Protein 5CVW (pdb70)

Organism: Bordetella pertussis (strain ATCC 9797 / DSM 5571 / CCUG 30873 / LMG 14455 / NCTC 10739 / 18323) (NCBI:txid568706)

Foldseek 3Di:
DDQEEEEAAAEQEEEEEAQHHYAYEAHHHHYEYEYELAHEAYEYENAADEYEYENHEYAYEYEEEARNAEYEYFFAADPAHEYEYAADPVQWAWEQDPQKIWIDGHPHNYIYIQPNVNVDPRSDHAWYHYPPDIAGPVRRVVRHVVRVVD

B-factor: mean 17.73, std 9.02, range [8.42, 117.17]

Nearest PDB structures (foldseek):
  5cxl-assembly2_B  TM=1.000E+00  e=2.947E-25  Bordetella pertussis Tohama I
  6sus-assembly1_A  TM=9.947E-01  e=1.337E-21  Bordetella pertussis Tohama I
  7rah-assembly1_E  TM=8.703E-01  e=4.654E-14  Bordetella pertussis
  2zvd-assembly1_C  TM=7.881E-01  e=1.516E-03  Pseudomonas sp. MIS38
  3a70-assembly1_A  TM=5.646E-01  e=2.280E-04  Pseudomonas sp. MIS38

GO terms:
  GO:0044179 hemolysis in another organism (P, IDA)
  GO:0015267 channel activity (F, IDA)
  GO:0006171 cAMP biosynthetic process (P, IDA)
  GO:0005576 extracellular region (C, EXP)
  GO:0005509 calcium ion binding (F, IDA)
  GO:0005509 calcium ion binding (F, EXP)
  GO:0090729 toxin activity (F, IMP)
  GO:0046812 host cell surface binding (F, IMP)

Sequence (150 aa):
GSARDDVLLIGDAGANVLNGLLAGNDVLSGGAGDDVLLLGDEGSSDLLSGDAGNDDLFGGQGDDTYLFGVGYGHDTIYESGGGHDTIRRIINAGADQQLWFARQGNDLEEIRRILGTDDALTVHDWYRDADHRRVEIIIIHAANQAVDQAGIEKKLVEAMMAQY

Secondary structure (DSSP, 8-state):
--SS--EEE--SS--EEE--SS--EEE--SS--EEE--SS--EEE--SS--EEEEESS--EEEEETT--EEEEEE---TT-EEEEES-GGGEEE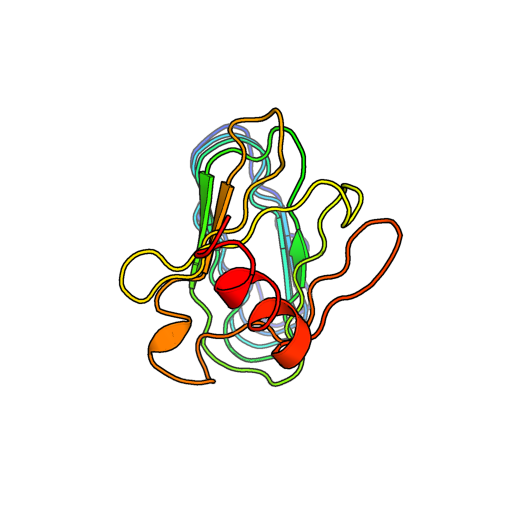EEETTEEEEEETTSS-EEEETTTTT-GGG---EEE-SS-EEEHHHHHHHHHHHH--

Structure (mmCIF, N/CA/C/O backbone):
data_5CVW
#
_entry.id   5CVW
#
_cell.length_a   62.824
_cell.length_b   62.983
_cell.length_c   77.627
_cell.angle_alpha   90.00
_cell.angle_beta   90.00
_cell.angle_gamma   90.00
#
_symmetry.space_group_name_H-M   'I 2 2 2'
#
loop_
_entity.id
_entity.type
_entity.pdbx_description
1 polymer 'Bifunctional hemolysin/adenylate cyclase'
2 non-polymer 'CALCIUM ION'
3 non-polymer 1,2-ETHANEDIOL
4 non-polymer GLYCEROL
5 non-polymer 'MAGNESIUM ION'
6 water water
#
loop_
_atom_site.group_PDB
_atom_site.id
_atom_site.type_symbol
_atom_site.label_atom_id
_atom_site.label_alt_id
_atom_site.label_comp_id
_atom_site.label_asym_id
_atom_site.label_entity_id
_atom_site.label_seq_id
_atom_site.pdbx_PDB_ins_code
_atom_site.Cartn_x
_atom_site.Cartn_y
_atom_site.Cartn_z
_atom_site.occupancy
_atom_site.B_iso_or_equiv
_atom_site.auth_seq_id
_atom_site.auth_comp_id
_atom_site.auth_asym_id
_atom_site.auth_atom_id
_atom_site.pdbx_PDB_model_num
ATOM 1 N N . GLY A 1 1 ? 18.200 12.484 4.135 1.00 21.78 1529 GLY A N 1
ATOM 2 C CA . GLY A 1 1 ? 19.478 11.724 4.403 1.00 15.25 1529 GLY A CA 1
ATOM 3 C C . GLY A 1 1 ? 20.669 12.386 3.695 1.00 14.76 1529 GLY A C 1
ATOM 4 O O . GLY A 1 1 ? 20.479 13.226 2.804 1.00 18.50 1529 GLY A O 1
ATOM 5 N N . SER A 1 2 ? 21.879 12.099 4.185 1.00 13.46 1530 SER A N 1
ATOM 6 C CA . SER A 1 2 ? 23.143 12.629 3.600 1.00 13.17 1530 SER A CA 1
ATOM 7 C C . SER A 1 2 ? 24.245 11.649 3.811 1.00 13.66 1530 SER A C 1
ATOM 8 O O . SER A 1 2 ? 24.020 10.640 4.503 1.00 12.87 1530 SER A O 1
ATOM 11 N N . ALA A 1 3 ? 25.423 11.933 3.281 1.00 13.74 1531 ALA A N 1
ATOM 12 C CA . ALA A 1 3 ? 26.572 11.075 3.535 1.00 16.08 1531 ALA A CA 1
ATOM 13 C C . ALA A 1 3 ? 27.069 11.086 4.958 1.00 15.75 1531 ALA A C 1
ATOM 14 O O . ALA A 1 3 ? 27.894 10.206 5.317 1.00 17.87 1531 ALA A O 1
ATOM 16 N N . ARG A 1 4 ? 26.587 12.021 5.770 1.00 16.20 1532 ARG A N 1
ATOM 17 C CA . ARG A 1 4 ? 26.992 12.146 7.186 1.00 17.88 1532 ARG A CA 1
ATOM 18 C C . ARG A 1 4 ? 26.086 11.169 8.004 1.00 14.28 1532 ARG A C 1
ATOM 19 O O . ARG A 1 4 ? 25.137 10.582 7.481 1.00 12.81 1532 ARG A O 1
ATOM 27 N N . ASP A 1 5 ? 26.343 11.073 9.284 1.00 13.41 1533 ASP A N 1
ATOM 28 C CA . ASP A 1 5 ? 25.437 10.415 10.213 1.00 12.53 1533 ASP A CA 1
ATOM 29 C C . ASP A 1 5 ? 24.159 11.316 10.331 1.00 12.47 1533 ASP A C 1
ATOM 30 O O . ASP A 1 5 ? 24.214 12.479 10.686 1.00 16.84 1533 ASP A O 1
ATOM 35 N N . ASP A 1 6 ? 23.030 10.710 10.062 1.00 11.32 1534 ASP A N 1
ATOM 36 C CA . ASP A 1 6 ? 21.719 11.373 10.147 1.00 11.70 1534 ASP A CA 1
ATOM 37 C C . ASP A 1 6 ? 20.805 10.719 11.124 1.00 11.46 1534 ASP A C 1
ATOM 38 O O . ASP A 1 6 ? 20.863 9.478 11.304 1.00 14.22 1534 ASP A O 1
ATOM 43 N N . VAL A 1 7 ? 19.916 11.480 11.690 1.00 12.78 1535 VAL A N 1
ATOM 44 C CA . VAL A 1 7 ? 18.791 10.987 12.475 1.00 13.44 1535 VAL A CA 1
ATOM 45 C C . VAL A 1 7 ? 17.527 11.230 11.654 1.00 13.37 1535 VAL A C 1
ATOM 46 O O . VAL A 1 7 ? 17.123 12.376 11.441 1.00 15.24 1535 VAL A O 1
ATOM 50 N N A LEU A 1 8 ? 16.912 10.182 11.103 0.70 12.04 1536 LEU A N 1
ATOM 51 N N B LEU A 1 8 ? 16.942 10.169 11.085 0.30 12.69 1536 LEU A N 1
ATOM 52 C CA A LEU A 1 8 ? 15.796 10.309 10.194 0.70 13.63 1536 LEU A CA 1
ATOM 53 C CA B LEU A 1 8 ? 15.792 10.282 10.188 0.30 13.37 1536 LEU A CA 1
ATOM 54 C C A LEU A 1 8 ? 14.531 9.815 10.896 0.70 12.06 1536 LEU A C 1
ATOM 55 C C B LEU A 1 8 ? 14.534 9.810 10.905 0.30 12.31 1536 LEU A C 1
ATOM 56 O O A LEU A 1 8 ? 14.465 8.686 11.364 0.70 12.23 1536 LEU A O 1
ATOM 57 O O B LEU A 1 8 ? 14.458 8.673 11.364 0.30 13.04 1536 LEU A O 1
ATOM 66 N N . ILE A 1 9 ? 13.553 10.694 10.998 1.00 13.17 1537 ILE A N 1
ATOM 67 C CA . ILE A 1 9 ? 12.415 10.468 11.828 1.00 15.13 1537 ILE A CA 1
ATOM 68 C C . ILE A 1 9 ? 11.156 10.589 11.001 1.00 13.54 1537 ILE A C 1
ATOM 69 O O . ILE A 1 9 ? 10.883 11.635 10.430 1.00 15.53 1537 ILE A O 1
ATOM 74 N N . GLY A 1 10 ? 10.413 9.451 10.914 1.00 12.14 1538 GLY A N 1
ATOM 75 C CA . GLY A 1 10 ? 9.159 9.480 10.153 1.00 12.81 1538 GLY A CA 1
ATOM 76 C C . GLY A 1 10 ? 8.009 10.037 10.933 1.00 14.80 1538 GLY A C 1
ATOM 77 O O . GLY A 1 10 ? 8.167 10.540 12.019 1.00 17.17 1538 GLY A O 1
ATOM 78 N N . ASP A 1 11 ? 6.834 9.901 10.380 1.00 14.33 1539 ASP A N 1
ATOM 79 C CA . ASP A 1 11 ? 5.617 10.302 11.072 1.00 14.88 1539 ASP A CA 1
ATOM 80 C C . ASP A 1 11 ? 4.655 9.125 11.078 1.00 13.99 1539 ASP A C 1
ATOM 81 O O . ASP A 1 11 ? 5.025 7.974 10.809 1.00 13.57 1539 ASP A O 1
ATOM 86 N N . ALA A 1 12 ? 3.393 9.319 11.449 1.00 15.25 1540 ALA A N 1
ATOM 87 C CA . ALA A 1 12 ? 2.424 8.246 11.563 1.00 14.85 1540 ALA A CA 1
ATOM 88 C C . ALA A 1 12 ? 2.037 7.620 10.234 1.00 15.29 1540 ALA A C 1
ATOM 89 O O . ALA A 1 12 ? 1.335 6.582 10.238 1.00 16.67 1540 ALA A O 1
ATOM 91 N N . GLY A 1 13 ? 2.397 8.218 9.095 1.00 14.34 1541 GLY A N 1
ATOM 92 C CA . GLY A 1 13 ? 2.117 7.646 7.791 1.00 14.05 1541 GLY A CA 1
ATOM 93 C C . GLY A 1 13 ? 3.210 6.713 7.304 1.00 12.65 1541 GLY A C 1
ATOM 94 O O . GLY A 1 13 ? 4.191 6.465 8.007 1.00 13.70 1541 GLY A O 1
ATOM 95 N N . ALA A 1 14 ? 3.011 6.230 6.084 1.00 13.75 1542 ALA A N 1
ATOM 96 C CA . ALA A 1 14 ? 4.017 5.359 5.390 1.00 13.57 1542 ALA A CA 1
ATOM 97 C C . ALA A 1 14 ? 5.145 6.249 4.875 1.00 13.61 1542 ALA A C 1
ATOM 98 O O . ALA A 1 14 ? 4.899 7.165 4.084 1.00 17.08 1542 ALA A O 1
ATOM 100 N N . ASN A 1 15 ? 6.346 6.043 5.378 1.00 11.74 1543 ASN A N 1
ATOM 101 C CA . ASN A 1 15 ? 7.449 6.913 4.978 1.00 11.94 1543 ASN A CA 1
ATOM 102 C C . ASN A 1 15 ? 8.531 6.082 4.347 1.00 10.77 1543 ASN A C 1
ATOM 103 O O . ASN A 1 15 ? 8.786 4.958 4.768 1.00 13.76 1543 ASN A O 1
ATOM 108 N N . VAL A 1 16 ? 9.233 6.667 3.404 1.00 11.51 1544 VAL A N 1
ATOM 109 C CA . VAL A 1 16 ? 10.455 6.129 2.890 1.00 11.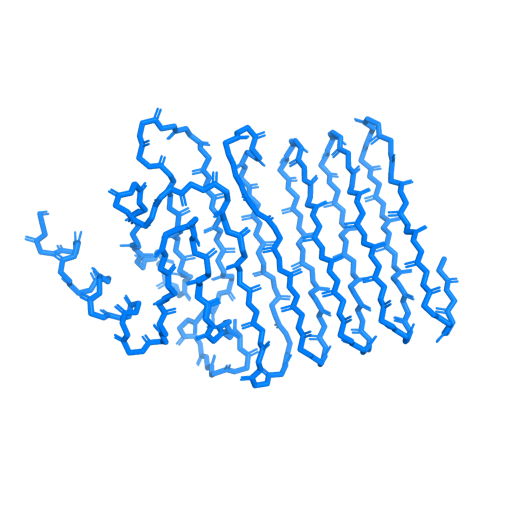42 1544 VAL A CA 1
ATOM 110 C C . VAL A 1 16 ? 11.561 6.929 3.512 1.00 12.13 1544 VAL A C 1
ATOM 111 O O . VAL A 1 16 ? 11.587 8.200 3.405 1.00 14.79 1544 VAL A O 1
ATOM 115 N N . LEU A 1 17 ? 12.553 6.295 4.137 1.00 11.45 1545 LEU A N 1
ATOM 116 C CA . LEU A 1 17 ? 13.698 6.970 4.709 1.00 12.39 1545 LEU A CA 1
ATOM 117 C C . LEU A 1 17 ? 14.936 6.279 4.238 1.00 11.05 1545 LEU A C 1
ATOM 118 O O . LEU A 1 17 ? 15.125 5.101 4.523 1.00 12.23 1545 LEU A O 1
ATOM 123 N N . ASN A 1 18 ? 15.801 6.989 3.496 1.00 11.93 1546 ASN A N 1
ATOM 124 C CA . ASN A 1 18 ? 17.087 6.500 3.046 1.00 11.32 1546 ASN A CA 1
ATOM 125 C C . ASN A 1 18 ? 18.226 7.208 3.738 1.00 11.49 1546 ASN A C 1
ATOM 126 O O . ASN A 1 18 ? 18.331 8.450 3.585 1.00 13.74 1546 ASN A O 1
ATOM 131 N N . GLY A 1 19 ? 19.038 6.496 4.514 1.00 11.05 1547 GLY A N 1
ATOM 132 C CA . GLY A 1 19 ? 20.144 7.076 5.220 1.00 11.56 1547 GLY A CA 1
ATOM 133 C C . GLY A 1 19 ? 21.322 7.484 4.374 1.00 11.21 1547 GLY A C 1
ATOM 134 O O . GLY A 1 19 ? 22.099 8.352 4.828 1.00 11.67 1547 GLY A O 1
ATOM 135 N N A LEU A 1 20 ? 21.512 6.845 3.212 0.70 10.94 1548 LEU A N 1
ATOM 136 N N B LEU A 1 20 ? 21.547 6.845 3.212 0.30 11.40 1548 LEU A N 1
ATOM 137 C CA A LEU A 1 20 ? 22.773 7.067 2.515 0.70 11.12 1548 LEU A CA 1
ATOM 138 C CA B LEU A 1 20 ? 22.819 7.067 2.517 0.30 11.51 1548 LEU A CA 1
ATOM 139 C C A LEU A 1 20 ? 23.975 6.640 3.372 0.70 10.99 1548 LEU A C 1
ATOM 140 C C B LEU A 1 20 ? 23.992 6.598 3.366 0.30 10.80 1548 LEU A C 1
ATOM 141 O O A LEU A 1 20 ? 23.800 5.882 4.363 0.70 10.68 1548 LEU A O 1
ATOM 142 O O B LEU A 1 20 ? 23.805 5.786 4.319 0.30 11.30 1548 LEU A O 1
ATOM 151 N N . ALA A 1 21 ? 25.204 7.026 2.997 1.00 10.45 1549 ALA A N 1
ATOM 152 C CA . ALA A 1 21 ? 26.378 6.643 3.792 1.00 11.40 1549 ALA A CA 1
ATOM 153 C C . ALA A 1 21 ? 26.336 7.266 5.209 1.00 11.43 1549 ALA A C 1
ATOM 154 O O . ALA A 1 21 ? 25.443 8.026 5.543 1.00 12.57 1549 ALA A O 1
ATOM 156 N N . GLY A 1 22 ? 27.310 6.899 6.033 1.00 11.84 1550 GLY A N 1
ATOM 157 C CA . GLY A 1 22 ? 27.299 7.343 7.391 1.00 12.49 1550 GLY A CA 1
ATOM 158 C C . GLY A 1 22 ? 26.491 6.409 8.291 1.00 10.88 1550 GLY A C 1
ATOM 159 O O . GLY A 1 22 ? 25.759 5.510 7.748 1.00 11.35 1550 GLY A O 1
ATOM 160 N N . ASN A 1 23 ? 26.645 6.536 9.570 1.00 11.00 1551 ASN A N 1
ATOM 161 C CA . ASN A 1 23 ? 26.048 5.634 10.544 1.00 11.70 1551 ASN A CA 1
ATOM 162 C C . ASN A 1 23 ? 24.751 6.285 11.056 1.00 11.57 1551 ASN A C 1
ATOM 163 O O . ASN A 1 23 ? 24.809 7.222 11.864 1.00 14.44 1551 ASN A O 1
ATOM 168 N N . ASP A 1 24 ? 23.636 5.915 10.463 1.00 10.11 1552 ASP A N 1
ATOM 169 C CA . ASP A 1 24 ? 22.393 6.608 10.637 1.00 10.33 1552 ASP A CA 1
ATOM 170 C C . ASP A 1 24 ? 21.488 5.980 11.645 1.00 10.23 1552 ASP A C 1
ATOM 171 O O . ASP A 1 24 ? 21.623 4.777 11.995 1.00 11.81 1552 ASP A O 1
ATOM 176 N N . VAL A 1 25 ? 20.558 6.757 12.130 1.00 10.29 1553 VAL A N 1
ATOM 177 C CA . VAL A 1 25 ? 19.467 6.282 12.976 1.00 10.66 1553 VAL A CA 1
ATOM 178 C C . VAL A 1 25 ? 18.182 6.559 12.197 1.00 10.99 1553 VAL A C 1
ATOM 179 O O . VAL A 1 25 ? 17.920 7.676 11.779 1.00 12.48 1553 VAL A O 1
ATOM 183 N N . LEU A 1 26 ? 17.358 5.492 11.984 1.00 10.91 1554 LEU A N 1
ATOM 184 C CA . LEU A 1 26 ? 16.104 5.568 11.239 1.00 10.70 1554 LEU A CA 1
ATOM 185 C C . LEU A 1 26 ? 14.989 5.132 12.122 1.00 10.35 1554 LEU A C 1
ATOM 186 O O . LEU A 1 26 ? 14.993 3.947 12.555 1.00 11.26 1554 LEU A O 1
ATOM 191 N N . SER A 1 27 ? 14.065 6.057 12.410 1.00 11.02 1555 SER A N 1
ATOM 192 C CA . SER A 1 27 ? 12.935 5.807 13.290 1.00 12.23 1555 SER A CA 1
ATOM 193 C C . SER A 1 27 ? 11.678 6.031 12.470 1.00 11.07 1555 SER A C 1
ATOM 194 O O . SER A 1 27 ? 11.340 7.145 12.165 1.00 11.46 1555 SER A O 1
ATOM 197 N N . GLY A 1 28 ? 10.971 4.941 12.109 1.00 11.37 1556 GLY A N 1
ATOM 198 C CA . GLY A 1 28 ? 9.890 5.074 11.178 1.00 11.56 1556 GLY A CA 1
ATOM 199 C C . GLY A 1 28 ? 8.618 5.638 11.732 1.00 10.86 1556 GLY A C 1
ATOM 200 O O . GLY A 1 28 ? 7.798 6.191 10.987 1.00 11.75 1556 GLY A O 1
ATOM 201 N N . GLY A 1 29 ? 8.405 5.469 13.032 1.00 11.84 1557 GLY A N 1
ATOM 202 C CA . GLY A 1 29 ? 7.084 5.853 13.645 1.00 12.09 1557 GLY A CA 1
ATOM 203 C C . GLY A 1 29 ? 6.029 4.876 13.167 1.00 11.85 1557 GLY A C 1
ATOM 204 O O . GLY A 1 29 ? 6.285 3.844 12.581 1.00 11.60 1557 GLY A O 1
ATOM 205 N N . ALA A 1 30 ? 4.787 5.236 13.427 1.00 11.85 1558 ALA A N 1
ATOM 206 C CA . ALA A 1 30 ? 3.647 4.357 13.013 1.00 12.87 1558 ALA A CA 1
ATOM 207 C C . ALA A 1 30 ? 3.536 4.386 11.491 1.00 12.12 1558 ALA A C 1
ATOM 208 O O . ALA A 1 30 ? 4.308 5.038 10.756 1.00 13.31 1558 ALA A O 1
ATOM 210 N N . GLY A 1 31 ? 2.603 3.584 10.963 1.00 13.93 1559 GLY A N 1
ATOM 211 C CA . GLY A 1 31 ? 2.502 3.473 9.532 1.00 12.87 1559 GLY A CA 1
ATOM 212 C C . GLY A 1 31 ? 3.511 2.440 8.991 1.00 10.82 1559 GLY A C 1
ATOM 213 O O . GLY A 1 31 ? 4.451 2.028 9.722 1.00 10.84 1559 GLY A O 1
ATOM 214 N N . ASP A 1 32 ? 3.296 2.063 7.749 1.00 11.51 1560 ASP A N 1
ATOM 215 C CA . ASP A 1 32 ? 4.103 0.957 7.114 1.00 11.30 1560 ASP A CA 1
ATOM 216 C C . ASP A 1 32 ? 5.218 1.641 6.334 1.00 11.43 1560 ASP A C 1
ATOM 217 O O . ASP A 1 32 ? 5.002 2.232 5.291 1.00 13.22 1560 ASP A O 1
ATOM 222 N N . ASP A 1 33 ? 6.421 1.551 6.893 1.00 10.12 1561 ASP A N 1
ATOM 223 C CA . ASP A 1 33 ? 7.596 2.300 6.408 1.00 10.39 1561 ASP A CA 1
ATOM 224 C C . ASP A 1 33 ? 8.551 1.444 5.617 1.00 10.60 1561 ASP A C 1
ATOM 225 O O . ASP A 1 33 ? 8.559 0.215 5.757 1.00 11.16 1561 ASP A O 1
ATOM 230 N N . VAL A 1 34 ? 9.408 2.145 4.852 1.00 10.30 1562 VAL A N 1
ATOM 231 C CA . VAL A 1 34 ? 10.518 1.552 4.120 1.00 10.12 1562 VAL A CA 1
ATOM 232 C C . VAL A 1 34 ? 11.750 2.228 4.619 1.00 9.21 1562 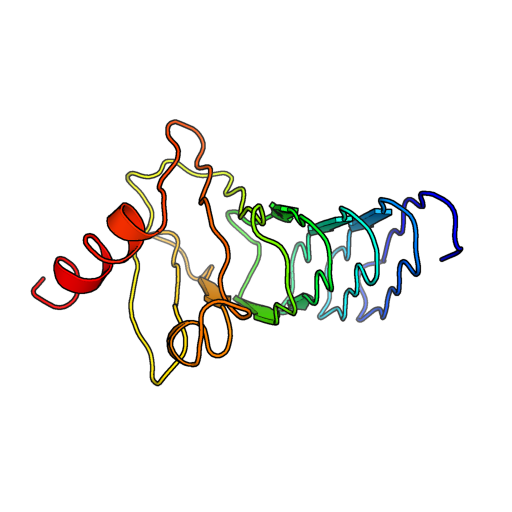VAL A C 1
ATOM 233 O O . VAL A 1 34 ? 11.865 3.476 4.407 1.00 10.58 1562 VAL A O 1
ATOM 237 N N A LEU A 1 35 ? 12.646 1.538 5.325 0.50 9.56 1563 LEU A N 1
ATOM 238 N N B LEU A 1 35 ? 12.643 1.540 5.338 0.50 9.70 1563 LEU A N 1
ATOM 239 C CA A LEU A 1 35 ? 13.815 2.154 5.922 0.50 9.71 1563 LEU A CA 1
ATOM 240 C CA B LEU A 1 35 ? 13.826 2.142 5.944 0.50 9.90 1563 LEU A CA 1
ATOM 241 C C A LEU A 1 35 ? 15.053 1.528 5.323 0.50 9.39 1563 LEU A C 1
ATOM 242 C C B LEU A 1 35 ? 15.050 1.528 5.316 0.50 9.52 1563 LEU A C 1
ATOM 243 O O A LEU A 1 35 ? 15.247 0.307 5.371 0.50 10.22 1563 LEU A O 1
ATOM 244 O O B LEU A 1 35 ? 15.246 0.306 5.365 0.50 10.45 1563 LEU A O 1
ATOM 253 N N . LEU A 1 36 ? 15.970 2.391 4.861 1.00 9.36 1564 LEU A N 1
ATOM 254 C CA . LEU A 1 36 ? 17.253 1.925 4.275 1.00 9.56 1564 LEU A CA 1
ATOM 255 C C . LEU A 1 36 ? 18.394 2.548 5.018 1.00 9.54 1564 LEU A C 1
ATOM 256 O O . LEU A 1 36 ? 18.584 3.782 5.023 1.00 10.42 1564 LEU A O 1
ATOM 261 N N . GLY A 1 37 ? 19.214 1.720 5.616 1.00 9.28 1565 GLY A N 1
ATOM 262 C CA . GLY A 1 37 ? 20.476 2.207 6.236 1.00 9.69 1565 GLY A CA 1
ATOM 263 C C . GLY A 1 37 ? 21.529 2.528 5.222 1.00 9.25 1565 GLY A C 1
ATOM 264 O O . GLY A 1 37 ? 22.368 3.446 5.373 1.00 9.96 1565 GLY A O 1
ATOM 265 N N . ASP A 1 38 ? 21.583 1.748 4.142 1.00 9.39 1566 ASP A N 1
ATOM 266 C CA . ASP A 1 38 ? 22.605 1.873 3.092 1.00 9.92 1566 ASP A CA 1
ATOM 267 C C . ASP A 1 38 ? 23.980 1.622 3.680 1.00 9.32 1566 ASP A C 1
ATOM 268 O O . ASP A 1 38 ? 24.117 0.891 4.687 1.00 9.46 1566 ASP A O 1
ATOM 273 N N . GLU A 1 39 ? 24.991 2.295 3.131 1.00 10.40 1567 GLU A N 1
ATOM 274 C CA . GLU A 1 39 ? 26.324 2.117 3.619 1.00 10.97 1567 GLU A CA 1
ATOM 275 C C . GLU A 1 39 ? 26.416 2.603 5.041 1.00 10.73 1567 GLU A C 1
ATOM 276 O O . GLU A 1 39 ? 25.731 3.563 5.448 1.00 10.40 1567 GLU A O 1
ATOM 282 N N . GLY A 1 40 ? 27.285 1.965 5.829 1.00 10.94 1568 GLY A N 1
ATOM 283 C CA . GLY A 1 40 ? 27.507 2.355 7.193 1.00 11.37 1568 GLY A CA 1
ATOM 284 C C . GLY A 1 40 ? 26.858 1.445 8.208 1.00 10.32 1568 GLY A C 1
ATOM 285 O O . GLY A 1 40 ? 26.196 0.447 7.879 1.00 11.35 1568 GLY A O 1
ATOM 286 N N A SER A 1 41 ? 27.101 1.746 9.486 0.50 11.06 1569 SER A N 1
ATOM 287 N N C SER A 1 41 ? 27.089 1.757 9.478 0.50 11.01 1569 SER A N 1
ATOM 288 C CA A SER A 1 41 ? 26.552 0.950 10.604 0.50 11.95 1569 SER A CA 1
ATOM 289 C CA C SER A 1 41 ? 26.579 0.967 10.609 0.50 12.12 1569 SER A CA 1
ATOM 290 C C A SER A 1 41 ? 25.315 1.705 11.062 0.50 11.31 1569 SER A C 1
ATOM 291 C C C SER A 1 41 ? 25.322 1.702 11.064 0.50 11.22 1569 SER A C 1
ATOM 292 O O A SER A 1 41 ? 25.415 2.682 11.799 0.50 12.91 1569 SER A O 1
ATOM 293 O O C SER A 1 41 ? 25.420 2.676 11.802 0.50 12.54 1569 SER A O 1
ATOM 298 N N . ASP A 1 42 ? 24.181 1.204 10.700 1.00 9.84 1570 ASP A N 1
ATOM 299 C CA . ASP A 1 42 ? 22.896 1.944 10.854 1.00 10.19 1570 ASP A CA 1
ATOM 300 C C . ASP A 1 42 ? 22.022 1.320 11.886 1.00 10.44 1570 ASP A C 1
ATOM 301 O O . ASP A 1 42 ? 22.103 0.116 12.081 1.00 15.18 1570 ASP A O 1
ATOM 306 N N . LEU A 1 43 ? 21.174 2.087 12.565 1.00 9.70 1571 LEU A N 1
ATOM 307 C CA . LEU A 1 43 ? 20.219 1.581 13.489 1.00 10.32 1571 LEU A CA 1
ATOM 308 C C . LEU A 1 43 ? 18.851 1.836 12.873 1.00 9.81 1571 LEU A C 1
ATOM 309 O O . LEU A 1 43 ? 18.511 2.967 12.517 1.00 10.48 1571 LEU A O 1
ATOM 314 N N . LEU A 1 44 ? 18.062 0.766 12.702 1.00 9.89 1572 LEU A N 1
ATOM 315 C CA . LEU A 1 44 ? 16.699 0.853 12.084 1.00 9.37 1572 LEU A CA 1
ATOM 316 C C . LEU A 1 44 ? 15.658 0.384 13.064 1.00 9.57 1572 LEU A C 1
ATOM 317 O O . LEU A 1 44 ? 15.787 -0.713 13.594 1.00 10.58 1572 LEU A O 1
ATOM 322 N N . SER A 1 45 ? 14.607 1.207 13.208 1.00 9.59 1573 SER A N 1
ATOM 323 C CA . SER A 1 45 ? 13.483 0.861 14.061 1.00 10.23 1573 SER A CA 1
ATOM 324 C C . SER A 1 45 ? 12.234 1.195 13.309 1.00 9.87 1573 SER A C 1
ATOM 325 O O . SER A 1 45 ? 11.900 2.341 13.081 1.00 10.53 1573 SER A O 1
ATOM 328 N N . GLY A 1 46 ? 11.502 0.146 12.855 1.00 10.27 1574 GLY A N 1
ATOM 329 C CA . GLY A 1 46 ? 10.260 0.402 12.107 1.00 11.12 1574 GLY A CA 1
ATOM 330 C C . GLY A 1 46 ? 9.132 0.905 12.990 1.00 10.04 1574 GLY A C 1
ATOM 331 O O . GLY A 1 46 ? 8.245 1.578 12.474 1.00 10.80 1574 GLY A O 1
ATOM 332 N N . ASP A 1 47 ? 9.151 0.614 14.264 1.00 10.36 1575 ASP A N 1
ATOM 333 C CA . ASP A 1 47 ? 8.136 1.054 15.212 1.00 11.02 1575 ASP A CA 1
ATOM 334 C C . ASP A 1 47 ? 6.815 0.412 14.855 1.00 11.15 1575 ASP A C 1
ATOM 335 O O . ASP A 1 47 ? 6.815 -0.739 14.318 1.00 11.03 1575 ASP A O 1
ATOM 340 N N . ALA A 1 48 ? 5.661 1.037 15.166 1.00 11.90 1576 ALA A N 1
ATOM 341 C CA . ALA A 1 48 ? 4.371 0.411 14.872 1.00 12.23 1576 ALA A CA 1
ATOM 342 C C . ALA A 1 48 ? 4.177 0.335 13.377 1.00 11.86 1576 ALA A C 1
ATOM 343 O O . ALA A 1 48 ? 4.865 0.944 12.561 1.00 11.59 1576 ALA A O 1
ATOM 345 N N . GLY A 1 49 ? 3.209 -0.534 12.955 1.00 11.52 1577 GLY A N 1
ATOM 346 C CA . GLY A 1 49 ? 2.983 -0.744 11.553 1.00 11.06 1577 GLY A CA 1
ATOM 347 C C . GLY A 1 49 ? 3.845 -1.921 11.039 1.00 10.69 1577 GLY A C 1
ATOM 348 O O . GLY A 1 49 ? 4.725 -2.428 11.773 1.00 12.14 1577 GLY A O 1
ATOM 349 N N . ASN A 1 50 ? 3.638 -2.312 9.791 1.00 11.26 1578 ASN A N 1
ATOM 350 C CA . ASN A 1 50 ? 4.356 -3.432 9.193 1.00 11.83 1578 ASN A CA 1
ATOM 351 C C . ASN A 1 50 ? 5.386 -2.807 8.268 1.00 10.73 1578 ASN A C 1
ATOM 352 O O . ASN A 1 50 ? 5.034 -2.225 7.250 1.00 12.65 1578 ASN A O 1
ATOM 357 N N . ASP A 1 51 ? 6.640 -2.949 8.637 1.00 9.73 1579 ASP A N 1
ATOM 358 C CA . ASP A 1 51 ? 7.725 -2.193 8.015 1.00 9.97 1579 ASP A CA 1
ATOM 359 C C . ASP A 1 51 ? 8.687 -3.120 7.300 1.00 9.81 1579 ASP A C 1
ATOM 360 O O . ASP A 1 51 ? 8.908 -4.265 7.710 1.00 11.35 1579 ASP A O 1
ATOM 365 N N . ASP A 1 52 ? 9.354 -2.589 6.280 1.00 9.84 1580 ASP A N 1
ATOM 366 C CA . ASP A 1 52 ? 10.420 -3.243 5.537 1.00 10.11 1580 ASP A CA 1
ATOM 367 C C . ASP A 1 52 ? 11.726 -2.548 5.890 1.00 9.88 1580 ASP A C 1
ATOM 368 O O . ASP A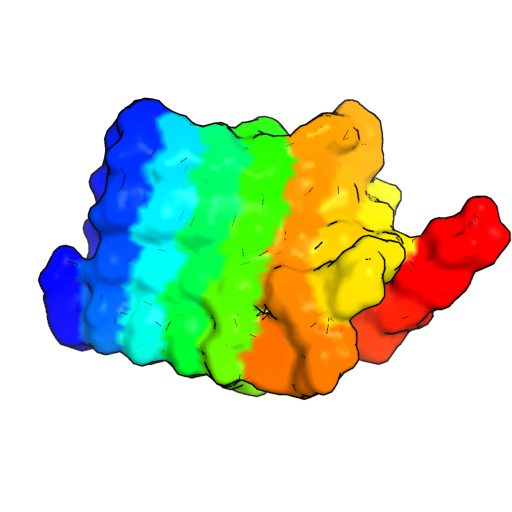 1 52 ? 11.825 -1.284 5.735 1.00 10.42 1580 ASP A O 1
ATOM 373 N N . LEU A 1 53 ? 12.733 -3.335 6.348 1.00 9.62 1581 LEU A N 1
ATOM 374 C CA . LEU A 1 53 ? 13.935 -2.765 6.939 1.00 9.46 1581 LEU A CA 1
ATOM 375 C C . LEU A 1 53 ? 15.133 -3.298 6.157 1.00 9.09 1581 LEU A C 1
ATOM 376 O O . LEU A 1 53 ? 15.340 -4.516 6.096 1.00 11.07 1581 LEU A O 1
ATOM 381 N N . PHE A 1 54 ? 15.933 -2.397 5.588 1.00 9.24 1582 PHE A N 1
ATOM 382 C CA . PHE A 1 54 ? 17.051 -2.754 4.714 1.00 9.25 1582 PHE A CA 1
ATOM 383 C C . PHE A 1 54 ? 18.277 -2.159 5.319 1.00 8.88 1582 PHE A C 1
ATOM 384 O O . PHE A 1 54 ? 18.631 -0.973 4.997 1.00 9.39 1582 PHE A O 1
ATOM 392 N N . GLY A 1 55 ? 18.994 -2.800 6.202 1.00 9.37 1583 GLY A N 1
ATOM 393 C CA . GLY A 1 55 ? 20.163 -2.201 6.840 1.00 9.73 1583 GLY A CA 1
ATOM 394 C C . GLY A 1 55 ? 21.298 -1.898 5.894 1.00 9.19 1583 GLY A C 1
ATOM 395 O O . GLY A 1 55 ? 22.085 -0.975 6.158 1.00 10.11 1583 GLY A O 1
ATOM 396 N N . GLY A 1 56 ? 21.401 -2.643 4.811 1.00 9.08 1584 GLY A N 1
ATOM 397 C CA . GLY A 1 56 ? 22.435 -2.436 3.827 1.00 9.52 1584 GLY A CA 1
ATOM 398 C C . GLY A 1 56 ? 23.739 -3.157 4.222 1.00 9.61 1584 GLY A C 1
ATOM 399 O O . GLY A 1 56 ? 23.791 -3.999 5.132 1.00 9.19 1584 GLY A O 1
ATOM 400 N N . GLN A 1 57 ? 24.799 -2.761 3.517 1.00 9.63 1585 GLN A N 1
ATOM 401 C CA . GLN A 1 57 ? 26.184 -3.122 3.902 1.00 9.83 1585 GLN A CA 1
ATOM 402 C C . GLN A 1 57 ? 26.455 -2.542 5.271 1.00 9.79 1585 GLN A C 1
ATOM 403 O O . GLN A 1 57 ? 25.731 -1.671 5.756 1.00 10.72 1585 GLN A O 1
ATOM 409 N N . GLY A 1 58 ? 27.516 -3.036 5.936 1.00 10.42 1586 GLY A N 1
ATOM 410 C CA . GLY A 1 58 ? 27.865 -2.531 7.218 1.00 10.07 1586 GLY A CA 1
ATOM 411 C C . GLY A 1 58 ? 27.170 -3.301 8.331 1.00 10.25 1586 GLY A C 1
ATOM 412 O O . GLY A 1 58 ? 26.273 -4.137 8.111 1.00 10.90 1586 GLY A O 1
ATOM 413 N N . ASP A 1 59 ? 27.534 -3.056 9.56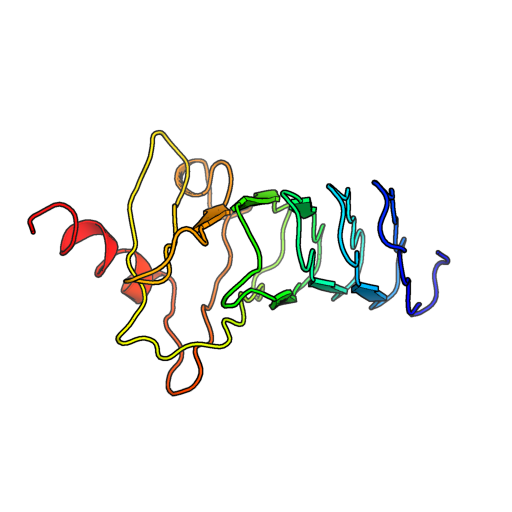2 1.00 10.55 1587 ASP A N 1
ATOM 414 C CA . ASP A 1 59 ? 27.078 -3.699 10.737 1.00 10.83 1587 ASP A CA 1
ATOM 415 C C . ASP A 1 59 ? 25.869 -2.967 11.328 1.00 10.31 1587 ASP A C 1
ATOM 416 O O . ASP A 1 59 ? 26.039 -1.938 11.983 1.00 12.05 1587 ASP A O 1
ATOM 421 N N . ASP A 1 60 ? 24.688 -3.471 11.006 1.00 9.74 1588 ASP A N 1
ATOM 422 C CA . ASP A 1 60 ? 23.466 -2.757 11.310 1.00 9.37 1588 ASP A CA 1
ATOM 423 C C . ASP A 1 60 ? 22.761 -3.294 12.530 1.00 9.55 1588 ASP A C 1
ATOM 424 O O . ASP A 1 60 ? 22.925 -4.484 12.848 1.00 12.56 1588 ASP A O 1
ATOM 429 N N . THR A 1 61 ? 21.995 -2.465 13.216 1.00 10.29 1589 THR A N 1
ATOM 430 C CA . THR A 1 61 ? 21.209 -2.838 14.373 1.00 9.83 1589 THR A CA 1
ATOM 431 C C . THR A 1 61 ? 19.725 -2.636 14.054 1.00 9.91 1589 THR A C 1
ATOM 432 O O . THR A 1 61 ? 19.358 -1.516 13.663 1.00 11.34 1589 THR A O 1
ATOM 436 N N . TYR A 1 62 ? 18.915 -3.664 14.255 1.00 9.82 1590 TYR A N 1
ATOM 437 C CA . TYR A 1 62 ? 17.456 -3.613 14.063 1.00 9.25 1590 TYR A CA 1
ATOM 438 C C . TYR A 1 62 ? 16.784 -3.681 15.363 1.00 9.66 1590 TYR A C 1
ATOM 439 O O . TYR A 1 62 ? 17.047 -4.620 16.125 1.00 11.35 1590 TYR A O 1
ATOM 448 N N . LEU A 1 63 ? 15.902 -2.730 15.653 1.00 9.91 1591 LEU A N 1
ATOM 449 C CA . LEU A 1 63 ? 15.137 -2.818 16.896 1.00 10.46 1591 LEU A CA 1
ATOM 450 C C . LEU A 1 63 ? 13.797 -3.516 16.693 1.00 10.42 1591 LEU A C 1
ATOM 451 O O . LEU A 1 63 ? 13.155 -3.367 15.652 1.00 11.52 1591 LEU A O 1
ATOM 456 N N . PHE A 1 64 ? 13.350 -4.194 17.724 1.00 10.72 1592 PHE A N 1
ATOM 457 C CA . PHE A 1 64 ? 12.056 -4.822 17.694 1.00 11.40 1592 PHE A CA 1
ATOM 458 C C . PHE A 1 64 ? 11.550 -4.933 19.115 1.00 11.76 1592 PHE A C 1
ATOM 459 O O . PHE A 1 64 ? 12.327 -4.855 20.085 1.00 13.50 1592 PHE A O 1
ATOM 467 N N . GLY A 1 65 ? 10.251 -5.148 19.284 1.00 14.20 1593 GLY A N 1
ATOM 468 C CA . GLY A 1 65 ? 9.703 -5.190 20.620 1.00 13.63 1593 GLY A CA 1
ATOM 469 C C . GLY A 1 65 ? 8.194 -5.330 20.568 1.00 13.88 1593 GLY A C 1
ATOM 470 O O . GLY A 1 65 ? 7.629 -5.475 19.494 1.00 14.13 1593 GLY A O 1
ATOM 471 N N . VAL A 1 66 ? 7.599 -5.318 21.730 1.00 15.26 1594 VAL A N 1
ATOM 472 C CA . VAL A 1 66 ? 6.123 -5.475 21.792 1.00 15.43 1594 VAL A CA 1
ATOM 473 C C . VAL A 1 66 ? 5.494 -4.256 21.074 1.00 14.15 1594 VAL A C 1
ATOM 474 O O . VAL A 1 66 ? 5.906 -3.112 21.249 1.00 16.52 1594 VAL A O 1
ATOM 478 N N . GLY A 1 67 ? 4.457 -4.515 20.255 1.00 15.36 1595 GLY A N 1
ATOM 479 C CA . GLY A 1 67 ? 3.749 -3.471 19.533 1.00 14.81 1595 GLY A CA 1
ATOM 480 C C . GLY A 1 67 ? 4.408 -3.104 18.209 1.00 13.65 1595 GLY A C 1
ATOM 481 O O . GLY A 1 67 ? 3.910 -2.273 17.472 1.00 14.13 1595 GLY A O 1
ATOM 482 N N . TYR A 1 68 ? 5.504 -3.818 17.843 1.00 12.23 1596 TYR A N 1
ATOM 483 C CA . TYR A 1 68 ? 6.166 -3.478 16.565 1.00 11.27 1596 TYR A CA 1
ATOM 484 C C . TYR A 1 68 ? 5.502 -4.119 15.325 1.00 11.41 1596 TYR A C 1
ATOM 485 O O . TYR A 1 68 ? 5.875 -3.834 14.208 1.00 11.43 1596 TYR A O 1
ATOM 494 N N . GLY A 1 69 ? 4.514 -5.017 15.510 1.00 11.80 1597 GLY A N 1
ATOM 495 C CA . GLY A 1 69 ? 3.793 -5.504 14.293 1.00 12.54 1597 GLY A CA 1
ATOM 496 C C . GLY A 1 69 ? 4.585 -6.570 13.540 1.00 11.12 1597 GLY A C 1
ATOM 497 O O . GLY A 1 69 ? 5.317 -7.356 14.218 1.00 13.33 1597 GLY A O 1
ATOM 498 N N . HIS A 1 70 ? 4.425 -6.608 12.267 1.00 12.03 1598 HIS A N 1
ATOM 499 C CA . HIS A 1 70 ? 5.107 -7.614 11.443 1.00 12.62 1598 HIS A CA 1
ATOM 500 C C . HIS A 1 70 ? 6.100 -6.942 10.567 1.00 11.64 1598 HIS A C 1
ATOM 501 O O . HIS A 1 70 ? 5.724 -6.277 9.590 1.00 11.63 1598 HIS A O 1
ATOM 508 N N . ASP A 1 71 ? 7.385 -7.047 10.927 1.00 11.45 1599 ASP A N 1
ATOM 509 C CA . ASP A 1 71 ? 8.429 -6.318 10.188 1.00 10.86 1599 ASP A CA 1
ATOM 510 C C . ASP A 1 71 ? 9.324 -7.327 9.493 1.00 10.11 1599 ASP A C 1
ATOM 511 O O . ASP A 1 71 ? 9.487 -8.466 10.013 1.00 11.48 1599 ASP A O 1
ATOM 516 N N . THR A 1 72 ? 9.882 -6.973 8.361 1.00 9.98 1600 THR A N 1
ATOM 517 C CA . THR A 1 72 ? 10.736 -7.900 7.573 1.00 10.39 1600 THR A CA 1
ATOM 518 C C . THR A 1 72 ? 12.062 -7.181 7.359 1.00 9.89 1600 THR A C 1
ATOM 519 O O . THR A 1 72 ? 12.143 -6.015 6.924 1.00 10.97 1600 THR A O 1
ATOM 523 N N . ILE A 1 73 ? 13.134 -7.857 7.673 1.00 10.01 1601 ILE A N 1
ATOM 524 C CA . ILE A 1 73 ? 14.505 -7.478 7.442 1.00 9.72 1601 ILE A CA 1
ATOM 525 C C . ILE A 1 73 ? 14.992 -8.043 6.149 1.00 9.54 1601 ILE A C 1
ATOM 526 O O . ILE A 1 73 ? 14.888 -9.287 5.895 1.00 11.37 1601 ILE A O 1
ATOM 531 N N . TYR A 1 74 ? 15.636 -7.246 5.326 1.00 9.46 1602 TYR A N 1
ATOM 532 C CA . TYR A 1 74 ? 16.258 -7.608 4.098 1.00 9.52 1602 TYR A CA 1
ATOM 533 C C . TYR A 1 74 ? 17.692 -7.188 4.237 1.00 10.23 1602 TYR A C 1
ATOM 534 O O . TYR A 1 74 ? 18.013 -5.994 4.054 1.00 11.50 1602 TYR A O 1
ATOM 543 N N . GLU A 1 75 ? 18.588 -8.070 4.621 1.00 10.04 1603 GLU A N 1
ATOM 544 C CA . GLU A 1 75 ? 20.010 -7.777 4.772 1.00 9.47 1603 GLU A CA 1
ATOM 545 C C . GLU A 1 75 ? 20.778 -7.835 3.474 1.00 10.48 1603 GLU A C 1
ATOM 546 O O . GLU A 1 75 ? 20.396 -8.519 2.535 1.00 13.05 1603 GLU A O 1
ATOM 552 N N . SER A 1 76 ? 21.958 -7.201 3.456 1.00 11.30 1604 SER A N 1
ATOM 553 C CA . SER A 1 76 ? 22.804 -7.222 2.288 1.00 12.16 1604 SER A CA 1
ATOM 554 C C . SER A 1 76 ? 24.220 -7.661 2.630 1.00 11.41 1604 SER A C 1
ATOM 555 O O . SER A 1 76 ? 24.867 -8.264 1.791 1.00 14.16 1604 SER A O 1
ATOM 558 N N . GLY A 1 77 ? 24.742 -7.353 3.797 1.00 11.55 1605 GLY A N 1
ATOM 559 C CA . GLY A 1 77 ? 26.124 -7.704 4.134 1.00 12.67 1605 GLY A CA 1
ATOM 560 C C . GLY A 1 77 ? 26.450 -7.145 5.480 1.00 11.00 1605 GLY A C 1
ATOM 561 O O . GLY A 1 77 ? 25.736 -6.267 6.031 1.00 10.85 1605 GLY A O 1
ATOM 562 N N . GLY A 1 78 ? 27.583 -7.621 6.015 1.00 12.98 1606 GLY A N 1
ATOM 563 C CA . GLY A 1 78 ? 28.063 -7.245 7.289 1.00 12.87 1606 GLY A CA 1
ATOM 564 C C . GLY A 1 78 ? 28.171 -8.424 8.236 1.00 12.46 1606 GLY A C 1
ATOM 565 O O . GLY A 1 78 ? 27.237 -9.206 8.388 1.00 13.70 1606 GLY A O 1
ATOM 566 N N . GLY A 1 79 ? 29.327 -8.524 8.902 1.00 12.50 1607 GLY A N 1
ATOM 567 C CA . GLY A 1 79 ? 29.528 -9.660 9.774 1.00 13.72 1607 GLY A CA 1
ATOM 568 C C . GLY A 1 79 ? 29.103 -9.427 11.193 1.00 13.57 1607 GLY A C 1
ATOM 569 O O . GLY A 1 79 ? 29.197 -10.349 12.021 1.00 16.35 1607 GLY A O 1
ATOM 570 N N . HIS A 1 80 ? 28.541 -8.237 11.486 1.00 12.98 1608 HIS A N 1
ATOM 571 C CA . HIS A 1 80 ? 28.144 -7.927 12.840 1.00 13.11 1608 HIS A CA 1
ATOM 572 C C . HIS A 1 80 ? 26.818 -7.203 12.910 1.00 12.80 1608 HIS A C 1
ATOM 573 O O . HIS A 1 80 ? 26.660 -6.222 13.653 1.00 14.37 1608 HIS A O 1
ATOM 580 N N . ASP A 1 81 ? 25.859 -7.671 12.127 1.00 11.49 1609 ASP A N 1
ATOM 581 C CA . ASP A 1 81 ? 24.493 -7.176 12.273 1.00 10.61 1609 ASP A CA 1
ATOM 582 C C . ASP A 1 81 ? 23.919 -7.709 13.550 1.00 10.83 1609 ASP A C 1
ATOM 583 O O . ASP A 1 81 ? 24.195 -8.835 13.976 1.00 12.11 1609 ASP A O 1
ATOM 588 N N . THR A 1 82 ? 23.008 -6.953 14.157 1.00 10.72 1610 THR A N 1
ATOM 589 C CA . THR A 1 82 ? 22.324 -7.367 15.340 1.00 11.12 1610 THR A CA 1
ATOM 590 C C . THR A 1 82 ? 20.841 -7.036 15.291 1.00 10.16 1610 THR A C 1
ATOM 591 O O . THR A 1 82 ? 20.430 -6.058 14.666 1.00 11.70 1610 THR A O 1
ATOM 595 N N . ILE A 1 83 ? 20.039 -7.842 16.000 1.00 11.30 1611 ILE A N 1
ATOM 596 C CA . ILE A 1 83 ? 18.641 -7.550 16.280 1.00 11.41 1611 ILE A CA 1
ATOM 597 C C . ILE A 1 83 ? 18.609 -7.328 17.757 1.00 11.87 1611 ILE A C 1
ATOM 598 O O . ILE A 1 83 ? 19.043 -8.208 18.525 1.00 14.85 1611 ILE A O 1
ATOM 603 N N A ARG A 1 84 ? 18.092 -6.178 18.178 0.50 12.96 1612 ARG A N 1
ATOM 604 N N B ARG A 1 84 ? 18.113 -6.162 18.190 0.50 13.15 1612 ARG A N 1
ATOM 605 C CA A ARG A 1 84 ? 17.952 -5.889 19.595 0.50 15.22 1612 ARG A CA 1
ATOM 606 C CA B ARG A 1 84 ? 17.954 -5.856 19.621 0.50 15.38 1612 ARG A CA 1
ATOM 607 C C A ARG A 1 84 ? 16.450 -5.881 19.944 0.50 13.43 1612 ARG A C 1
ATOM 608 C C B ARG A 1 84 ? 16.476 -5.794 19.944 0.50 13.65 1612 ARG A C 1
ATOM 609 O O A ARG A 1 84 ? 15.702 -5.030 19.466 0.50 14.91 1612 ARG A O 1
ATOM 610 O O B ARG A 1 84 ? 15.726 -5.003 19.385 0.50 15.05 1612 ARG A O 1
ATOM 625 N N A ILE A 1 85 ? 16.010 -6.886 20.688 0.50 15.07 1613 ILE A N 1
ATOM 626 N N B ILE A 1 85 ? 16.048 -6.754 20.742 0.50 16.42 1613 ILE A N 1
ATOM 627 C CA A ILE A 1 85 ? 14.626 -7.044 21.013 0.50 14.04 1613 ILE A CA 1
ATOM 628 C CA B ILE A 1 85 ? 14.675 -6.981 20.997 0.50 14.44 1613 ILE A CA 1
ATOM 629 C C A ILE A 1 85 ? 14.384 -6.664 22.446 0.50 15.10 1613 ILE A C 1
ATOM 630 C C B ILE A 1 85 ? 14.370 -6.684 22.444 0.50 16.05 1613 ILE A C 1
ATOM 631 O O A ILE A 1 85 ? 15.066 -7.156 23.372 0.50 16.00 1613 ILE A O 1
ATOM 632 O O B ILE A 1 85 ? 15.030 -7.208 23.370 0.50 19.48 1613 ILE A O 1
ATOM 641 N N . ASN A 1 86 ? 13.382 -5.794 22.643 1.00 15.57 1614 ASN A N 1
ATOM 642 C CA . ASN A 1 86 ? 13.066 -5.373 23.959 1.00 16.60 1614 ASN A CA 1
ATOM 643 C C . ASN A 1 86 ? 12.126 -6.354 24.617 1.00 18.20 1614 ASN A C 1
ATOM 644 O O . ASN A 1 86 ? 10.952 -6.078 24.832 1.00 19.88 1614 ASN A O 1
ATOM 649 N N . ALA A 1 87 ? 12.620 -7.572 24.882 1.00 19.04 1615 ALA A N 1
ATOM 650 C CA . ALA A 1 87 ? 11.912 -8.631 25.567 1.00 18.79 1615 ALA A CA 1
ATOM 651 C C . ALA A 1 87 ? 12.936 -9.575 26.082 1.00 18.15 1615 ALA A C 1
ATOM 652 O O . ALA A 1 87 ? 14.098 -9.612 25.607 1.00 19.50 1615 ALA A O 1
ATOM 654 N N . GLY A 1 88 ? 12.567 -10.402 27.054 1.00 20.37 1616 GLY A N 1
ATOM 655 C CA . GLY A 1 88 ? 13.517 -11.469 27.484 1.00 19.16 1616 GLY A CA 1
ATOM 656 C C . GLY A 1 88 ? 13.698 -12.532 26.416 1.00 18.53 1616 GLY A C 1
ATOM 657 O O . GLY A 1 88 ? 12.744 -12.835 25.626 1.00 17.31 1616 GLY A O 1
ATOM 658 N N . ALA A 1 89 ? 14.904 -13.087 26.359 1.00 19.54 1617 ALA A N 1
ATOM 659 C CA . ALA A 1 89 ? 15.128 -14.235 25.428 1.00 19.85 1617 ALA A CA 1
ATOM 660 C C . ALA A 1 89 ? 14.190 -15.406 25.709 1.00 17.70 1617 ALA A C 1
ATOM 661 O O . ALA A 1 89 ? 13.858 -16.177 24.791 1.00 20.23 1617 ALA A O 1
ATOM 663 N N . ASP A 1 90 ? 13.757 -15.510 26.972 1.00 19.26 1618 ASP A N 1
ATOM 664 C CA . ASP A 1 90 ? 12.850 -16.561 27.386 1.00 18.80 1618 ASP A CA 1
ATOM 665 C C . ASP A 1 90 ? 11.470 -16.370 26.758 1.00 17.52 1618 ASP A C 1
ATOM 666 O O . ASP A 1 90 ? 10.660 -17.254 26.851 1.00 16.91 1618 ASP A O 1
ATOM 671 N N . GLN A 1 91 ? 11.196 -15.244 26.094 1.00 16.92 1619 GLN A N 1
ATOM 672 C CA A GLN A 1 91 ? 9.952 -15.070 25.400 0.50 15.70 1619 GLN A CA 1
ATOM 673 C CA B GLN A 1 91 ? 9.960 -14.946 25.391 0.50 16.12 1619 GLN A CA 1
ATOM 674 C C . GLN A 1 91 ? 10.006 -15.052 23.839 1.00 16.36 1619 GLN A C 1
ATOM 675 O O . GLN A 1 91 ? 9.069 -14.667 23.152 1.00 18.09 1619 GLN A O 1
ATOM 686 N N . LEU A 1 92 ? 11.128 -15.540 23.288 1.00 16.12 1620 LEU A N 1
ATOM 687 C CA . LEU A 1 92 ? 11.336 -15.535 21.856 1.00 15.29 1620 LEU A CA 1
ATOM 688 C C . LEU A 1 92 ? 11.199 -16.925 21.273 1.00 14.79 1620 LEU A C 1
ATOM 689 O O . LEU A 1 92 ? 11.843 -17.890 21.718 1.00 18.14 1620 LEU A O 1
ATOM 694 N N . TRP A 1 93 ? 10.414 -16.989 20.194 1.00 16.17 1621 TRP A N 1
ATOM 695 C CA . TRP A 1 93 ? 10.263 -18.206 19.370 1.00 15.31 1621 TRP A CA 1
ATOM 696 C C . TRP A 1 93 ? 10.982 -17.997 18.020 1.00 14.87 1621 TRP A C 1
ATOM 697 O O . TRP A 1 93 ? 10.805 -16.956 17.417 1.00 17.72 1621 TRP A O 1
ATOM 708 N N . PHE A 1 94 ? 11.489 -19.100 17.474 1.00 15.03 1622 PHE A N 1
ATOM 709 C CA . PHE A 1 94 ? 12.242 -19.087 16.238 1.00 14.52 1622 PHE A CA 1
ATOM 710 C C . PHE A 1 94 ? 11.733 -20.197 15.325 1.00 14.70 1622 PHE A C 1
ATOM 711 O O . PHE A 1 94 ? 11.631 -21.355 15.760 1.00 18.77 1622 PHE A O 1
ATOM 719 N N . ALA A 1 95 ? 11.497 -19.897 14.084 1.00 14.35 1623 ALA A N 1
ATOM 720 C CA . ALA A 1 95 ? 11.034 -20.866 13.099 1.00 16.02 1623 ALA A CA 1
ATOM 721 C C . ALA A 1 95 ? 11.513 -20.559 11.702 1.00 14.44 1623 ALA A C 1
ATOM 722 O O . ALA A 1 95 ? 11.663 -19.411 11.324 1.00 17.41 1623 ALA A O 1
ATOM 724 N N . ARG A 1 96 ? 11.735 -21.587 10.917 1.00 15.64 1624 ARG A N 1
ATOM 725 C CA . ARG A 1 96 ? 12.010 -21.487 9.545 1.00 15.60 1624 ARG A CA 1
ATOM 726 C C . ARG A 1 96 ? 10.710 -21.504 8.762 1.00 16.28 1624 ARG A C 1
ATOM 727 O O . ARG A 1 96 ? 9.849 -22.413 8.974 1.00 19.53 1624 ARG A O 1
ATOM 735 N N . GLN A 1 97 ? 10.476 -20.530 7.903 1.00 15.12 1625 GLN A N 1
ATOM 736 C CA . GLN A 1 97 ? 9.283 -20.469 7.063 1.00 17.68 1625 GLN A CA 1
ATOM 737 C C . GLN A 1 97 ? 9.788 -20.318 5.654 1.00 16.24 1625 GLN A C 1
ATOM 738 O O . GLN A 1 97 ? 10.276 -19.292 5.279 1.00 17.10 1625 GLN A O 1
ATOM 744 N N . GLY A 1 98 ? 9.810 -21.340 4.839 1.00 18.66 1626 GLY A N 1
ATOM 745 C CA . GLY A 1 98 ? 10.380 -21.289 3.523 1.00 20.05 1626 GLY A CA 1
ATOM 746 C C . GLY A 1 98 ? 11.869 -21.189 3.648 1.00 18.13 1626 GLY A C 1
ATOM 747 O O . GLY A 1 98 ? 12.492 -21.945 4.373 1.00 19.99 1626 GLY A O 1
ATOM 748 N N . ASN A 1 99 ? 12.409 -20.094 3.115 1.00 16.18 1627 ASN A N 1
ATOM 749 C CA . ASN A 1 99 ? 13.813 -19.770 3.295 1.00 16.19 1627 ASN A CA 1
ATOM 750 C C . ASN A 1 99 ? 13.988 -18.641 4.292 1.00 14.10 1627 ASN A C 1
ATOM 751 O O . ASN A 1 99 ? 15.081 -18.076 4.331 1.00 14.50 1627 ASN A O 1
ATOM 756 N N . ASP A 1 100 ? 12.930 -18.199 4.990 1.00 13.10 1628 ASP A N 1
ATOM 757 C CA . ASP A 1 100 ? 13.028 -17.067 5.942 1.00 12.20 1628 ASP A CA 1
ATOM 758 C C . ASP A 1 100 ? 13.194 -17.555 7.370 1.00 11.91 1628 ASP A C 1
ATOM 759 O O . ASP A 1 100 ? 12.791 -18.734 7.720 1.00 12.77 1628 ASP A O 1
ATOM 764 N N . LEU A 1 101 ? 13.730 -16.716 8.263 1.00 12.58 1629 LEU A N 1
ATOM 765 C CA . LEU A 1 101 ? 13.695 -16.946 9.655 1.00 12.82 1629 LEU A CA 1
ATOM 766 C C . LEU A 1 101 ? 12.598 -16.073 10.248 1.00 11.87 1629 LEU A C 1
ATOM 767 O O . LEU A 1 101 ? 12.558 -14.855 9.972 1.00 12.79 1629 LEU A O 1
ATOM 772 N N A GLU A 1 102 ? 11.708 -16.638 11.047 0.50 12.97 1630 GLU A N 1
ATOM 773 N N B GLU A 1 102 ? 11.696 -16.639 11.038 0.50 12.99 1630 GLU A N 1
ATOM 774 C CA A GLU A 1 102 ? 10.679 -15.934 11.749 0.50 13.24 1630 GLU A CA 1
ATOM 775 C CA B GLU A 1 102 ? 10.668 -15.932 11.753 0.50 13.37 1630 GLU A CA 1
ATOM 776 C C A GLU A 1 102 ? 10.916 -15.919 13.238 0.50 13.40 1630 GLU A C 1
ATOM 777 C C B GLU A 1 102 ? 10.927 -15.914 13.237 0.50 13.31 1630 GLU A C 1
ATOM 778 O O A GLU A 1 102 ? 11.061 -16.945 13.888 0.50 15.64 1630 GLU A O 1
ATOM 779 O O B GLU A 1 102 ? 11.092 -16.933 13.884 0.50 15.28 1630 GLU A O 1
ATOM 790 N N . ILE A 1 103 ? 10.911 -14.721 13.816 1.00 13.66 1631 ILE A N 1
ATOM 791 C CA . ILE A 1 103 ? 11.126 -14.537 15.239 1.00 13.74 1631 ILE A CA 1
ATOM 792 C C . ILE A 1 103 ? 9.858 -13.958 15.839 1.00 13.87 1631 ILE A C 1
ATOM 793 O O . ILE A 1 103 ? 9.394 -12.864 15.452 1.00 16.04 1631 ILE A O 1
ATOM 798 N N A ARG A 1 104 ? 9.288 -14.627 16.820 0.50 14.91 1632 ARG A N 1
ATOM 799 N N B ARG A 1 104 ? 9.289 -14.629 16.818 0.50 15.00 1632 ARG A N 1
ATOM 800 C CA A ARG A 1 104 ? 8.039 -14.117 17.420 0.50 15.65 1632 ARG A CA 1
ATOM 801 C CA B ARG A 1 104 ? 8.054 -14.106 17.428 0.50 15.80 1632 ARG A CA 1
ATOM 802 C C A ARG A 1 104 ? 8.237 -13.827 18.890 0.50 16.22 1632 ARG A C 1
ATOM 803 C C B ARG A 1 104 ? 8.251 -13.817 18.894 0.50 16.17 1632 ARG A C 1
ATOM 804 O O A ARG A 1 104 ? 8.979 -14.549 19.567 0.50 17.33 1632 ARG A O 1
ATOM 805 O O B ARG A 1 104 ? 9.009 -14.526 19.570 0.50 16.98 1632 ARG A O 1
ATOM 820 N N . ILE A 1 105 ? 7.563 -12.809 19.413 1.00 16.35 1633 ILE A N 1
ATOM 821 C CA . ILE A 1 105 ? 7.446 -12.622 20.818 1.00 14.70 1633 ILE A CA 1
ATOM 822 C C . ILE A 1 105 ? 6.282 -13.393 21.352 1.00 16.66 1633 ILE A C 1
ATOM 823 O O . ILE A 1 105 ? 5.121 -13.105 20.989 1.00 18.49 1633 ILE A O 1
ATOM 828 N N . LEU A 1 106 ? 6.531 -14.371 22.231 1.00 17.84 1634 LEU A N 1
ATOM 829 C CA . LEU A 1 106 ? 5.417 -15.263 22.741 1.00 20.87 1634 LEU A CA 1
ATOM 830 C C . LEU A 1 106 ? 4.341 -14.427 23.429 1.00 21.20 1634 LEU A C 1
ATOM 831 O O . LEU A 1 106 ? 4.682 -13.427 24.078 1.00 23.18 1634 LEU A O 1
ATOM 836 N N . GLY A 1 107 ? 3.072 -14.734 23.227 1.00 25.92 1635 GLY A N 1
ATOM 837 C CA . GLY A 1 107 ? 1.978 -13.978 23.880 1.00 27.93 1635 GLY A CA 1
ATOM 838 C C . GLY A 1 107 ? 1.589 -12.750 23.106 1.00 24.83 1635 GLY A C 1
ATOM 839 O O . GLY A 1 107 ? 0.680 -11.992 23.523 1.00 31.72 1635 GLY A O 1
ATOM 840 N N . THR A 1 108 ? 2.167 -12.571 21.923 1.00 22.83 1636 THR A N 1
ATOM 841 C CA . THR A 1 108 ? 1.843 -11.376 21.100 1.00 21.70 1636 THR A CA 1
ATOM 842 C C . THR A 1 108 ? 1.641 -11.805 19.684 1.00 20.46 1636 THR A C 1
ATOM 843 O O . THR A 1 108 ? 2.080 -12.894 19.309 1.00 22.01 1636 THR A O 1
ATOM 847 N N . ASP A 1 109 ? 1.239 -10.831 18.884 1.00 19.14 1637 ASP A N 1
ATOM 848 C CA . ASP A 1 109 ? 1.299 -10.966 17.416 1.00 17.61 1637 ASP A CA 1
ATOM 849 C C . ASP A 1 109 ? 2.334 -10.056 16.784 1.00 21.01 1637 ASP A C 1
ATOM 850 O O . ASP A 1 109 ? 2.089 -9.509 15.692 1.00 26.30 1637 ASP A O 1
ATOM 855 N N . ASP A 1 110 ? 3.427 -9.899 17.515 1.00 15.45 1638 ASP A N 1
ATOM 856 C CA . ASP A 1 110 ? 4.613 -9.212 16.964 1.00 14.21 1638 ASP A CA 1
ATOM 857 C C . ASP A 1 110 ? 5.577 -10.279 16.415 1.00 12.95 1638 ASP A C 1
ATOM 858 O O . ASP A 1 110 ? 5.899 -11.258 17.110 1.00 16.86 1638 ASP A O 1
ATOM 863 N N . ALA A 1 111 ? 5.998 -10.086 15.157 1.00 13.55 1639 ALA A N 1
ATOM 864 C CA . ALA A 1 111 ? 6.802 -11.006 14.455 1.00 13.14 1639 ALA A CA 1
ATOM 865 C C . ALA A 1 111 ? 7.769 -10.352 13.578 1.00 12.03 1639 ALA A C 1
ATOM 866 O O . ALA A 1 111 ? 7.400 -9.443 12.812 1.00 13.88 1639 ALA A O 1
ATOM 868 N N . LEU A 1 112 ? 9.023 -10.756 13.678 1.00 12.40 1640 LEU A N 1
ATOM 869 C CA . LEU A 1 112 ? 10.129 -10.193 12.870 1.00 11.52 1640 LEU A CA 1
ATOM 870 C C . LEU A 1 112 ? 10.624 -11.297 11.935 1.00 11.54 1640 LEU A C 1
ATOM 871 O O . LEU A 1 112 ? 11.050 -12.364 12.422 1.00 14.55 1640 LEU A O 1
ATOM 876 N N . THR A 1 113 ? 10.639 -11.061 10.650 1.00 10.79 1641 THR A N 1
ATOM 877 C CA . THR A 1 113 ? 11.062 -12.051 9.668 1.00 11.17 1641 THR A CA 1
ATOM 878 C C . THR A 1 113 ? 12.344 -11.542 9.044 1.00 11.29 1641 THR A C 1
ATOM 879 O O . THR A 1 113 ? 12.463 -10.384 8.620 1.00 13.20 1641 THR A O 1
ATOM 883 N N . VAL A 1 114 ? 13.344 -12.421 8.912 1.00 11.09 1642 VAL A N 1
ATOM 884 C CA . VAL A 1 114 ? 14.597 -12.126 8.190 1.00 10.81 1642 VAL A CA 1
ATOM 885 C C . VAL A 1 114 ? 14.438 -12.786 6.840 1.00 11.25 1642 VAL A C 1
ATOM 886 O O . VAL A 1 114 ? 14.489 -14.075 6.754 1.00 12.34 1642 VAL A O 1
ATOM 890 N N . HIS A 1 115 ? 14.255 -12.039 5.762 1.00 11.38 1643 HIS A N 1
ATOM 891 C CA . HIS A 1 115 ? 14.032 -12.561 4.433 1.00 11.33 1643 HIS A CA 1
ATOM 892 C C . HIS A 1 115 ? 15.200 -13.331 3.890 1.00 11.35 1643 HIS A C 1
ATOM 893 O O . HIS A 1 115 ? 16.319 -12.830 3.852 1.00 12.93 1643 HIS A O 1
ATOM 900 N N . ASP A 1 116 ? 14.969 -14.597 3.496 1.00 11.72 1644 ASP A N 1
ATOM 901 C CA . ASP A 1 116 ? 16.031 -15.362 2.823 1.00 12.01 1644 ASP A CA 1
ATOM 902 C C . ASP A 1 116 ? 17.220 -15.618 3.752 1.00 12.39 1644 ASP A C 1
ATOM 903 O O . ASP A 1 116 ? 18.350 -15.915 3.265 1.00 12.44 1644 ASP A O 1
ATOM 908 N N . TRP A 1 117 ? 16.970 -15.634 5.046 1.00 12.33 1645 TRP A N 1
ATOM 909 C CA . TRP A 1 117 ? 18.000 -16.069 5.985 1.00 12.37 1645 TRP A CA 1
ATOM 910 C C . TRP A 1 117 ? 18.723 -17.301 5.529 1.00 13.92 1645 TRP A C 1
ATOM 911 O O . TRP A 1 117 ? 19.994 -17.431 5.619 1.00 14.84 1645 TRP A O 1
ATOM 922 N N . TYR A 1 118 ? 17.953 -18.307 5.089 1.00 14.00 1646 TYR A N 1
ATOM 923 C CA . TYR A 1 118 ? 18.534 -19.620 4.738 1.00 13.86 1646 TYR A CA 1
ATOM 924 C C . TYR A 1 118 ? 19.121 -19.689 3.349 1.00 14.90 1646 TYR A C 1
ATOM 925 O O . TYR A 1 118 ? 19.711 -20.700 2.982 1.00 18.72 1646 TYR A O 1
ATOM 934 N N . ARG A 1 119 ? 19.078 -18.613 2.552 1.00 15.28 1647 ARG A N 1
ATOM 935 C CA . ARG A 1 119 ? 19.682 -18.562 1.229 1.00 14.80 1647 ARG A CA 1
ATOM 936 C C . ARG A 1 119 ? 21.216 -18.543 1.321 1.00 14.88 1647 ARG A C 1
ATOM 937 O O . ARG A 1 119 ? 21.895 -19.384 0.685 1.00 17.14 1647 ARG A O 1
ATOM 945 N N . ASP A 1 120 ? 21.813 -17.665 2.097 1.00 15.43 1648 ASP A N 1
ATOM 946 C CA . ASP A 1 120 ? 23.279 -17.615 2.278 1.00 16.02 1648 ASP A CA 1
ATOM 947 C C . ASP A 1 120 ? 23.595 -16.666 3.440 1.00 15.20 1648 ASP A C 1
ATOM 948 O O . ASP A 1 120 ? 22.709 -15.953 3.984 1.00 15.10 1648 ASP A O 1
ATOM 953 N N . ALA A 1 121 ? 24.851 -16.654 3.840 1.00 15.64 1649 ALA A N 1
ATOM 954 C CA . ALA A 1 121 ? 25.223 -15.939 5.034 1.00 15.06 1649 ALA A CA 1
ATOM 955 C C . ALA A 1 121 ? 25.040 -14.407 4.894 1.00 14.49 1649 ALA A C 1
ATOM 956 O O . ALA A 1 121 ? 24.996 -13.757 5.905 1.00 15.10 1649 ALA A O 1
ATOM 958 N N . ASP A 1 122 ? 25.064 -13.889 3.687 1.00 13.96 1650 ASP A N 1
ATOM 959 C CA . ASP A 1 122 ? 24.939 -12.389 3.534 1.00 13.05 1650 ASP A CA 1
ATOM 960 C C . ASP A 1 122 ? 23.570 -11.901 3.911 1.00 11.94 1650 ASP A C 1
ATOM 961 O O . ASP A 1 122 ? 23.398 -10.681 4.120 1.00 12.44 1650 ASP A O 1
ATOM 966 N N . HIS A 1 123 ? 22.595 -12.777 3.982 1.00 11.94 1651 HIS A N 1
ATOM 967 C CA . HIS A 1 123 ? 21.214 -12.442 4.384 1.00 11.56 1651 HIS A CA 1
ATOM 968 C C . HIS A 1 123 ? 21.028 -12.496 5.867 1.00 11.68 1651 HIS A C 1
ATOM 969 O O . HIS A 1 123 ? 19.952 -12.140 6.341 1.00 12.46 1651 HIS A O 1
ATOM 976 N N A ARG A 1 124 ? 22.014 -12.918 6.656 0.50 12.47 1652 ARG A N 1
ATOM 977 N N B ARG A 1 124 ? 22.000 -12.938 6.659 0.50 12.25 1652 ARG A N 1
ATOM 978 C CA A ARG A 1 124 ? 21.800 -13.181 8.051 0.50 12.62 1652 ARG A CA 1
ATOM 979 C CA B ARG A 1 124 ? 21.766 -13.173 8.052 0.50 12.35 1652 ARG A CA 1
ATOM 980 C C A ARG A 1 124 ? 22.213 -12.054 8.977 0.50 12.17 1652 ARG A C 1
ATOM 981 C C B ARG A 1 124 ? 22.199 -12.054 8.968 0.50 12.01 1652 ARG A C 1
ATOM 982 O O A ARG A 1 124 ? 23.077 -11.218 8.617 0.50 13.85 1652 ARG A O 1
ATOM 983 O O B ARG A 1 124 ? 23.057 -11.215 8.588 0.50 13.79 1652 ARG A O 1
ATOM 998 N N . VAL A 1 125 ? 21.602 -12.046 10.153 1.00 12.30 1653 VAL A N 1
ATOM 999 C CA . VAL A 1 125 ? 22.075 -11.200 11.267 1.00 13.95 1653 VAL A CA 1
ATOM 1000 C C . VAL A 1 125 ? 22.817 -12.138 12.217 1.00 14.42 1653 VAL A C 1
ATOM 1001 O O . VAL A 1 125 ? 22.448 -13.316 12.378 1.00 19.97 1653 VAL A O 1
ATOM 1005 N N . GLU A 1 126 ? 23.839 -11.639 12.853 1.00 12.65 1654 GLU A N 1
ATOM 1006 C CA . GLU A 1 126 ? 24.798 -12.469 13.584 1.00 13.13 1654 GLU A CA 1
ATOM 1007 C C . GLU A 1 126 ? 24.524 -12.600 15.041 1.00 14.71 1654 GLU A C 1
ATOM 1008 O O . GLU A 1 126 ? 24.861 -13.636 15.630 1.00 16.77 1654 GLU A O 1
ATOM 1014 N N A ILE A 1 127 ? 23.895 -11.634 15.686 0.70 13.11 1655 ILE A N 1
ATOM 1015 N N B ILE A 1 127 ? 23.889 -11.641 15.718 0.30 13.45 1655 ILE A N 1
ATOM 1016 C CA A ILE A 1 127 ? 23.523 -11.771 17.057 0.70 13.68 1655 ILE A CA 1
ATOM 1017 C CA B ILE A 1 127 ? 23.504 -11.824 17.130 0.30 13.96 1655 ILE A CA 1
ATOM 1018 C C A ILE A 1 127 ? 22.130 -11.178 17.256 0.70 13.96 1655 ILE A C 1
ATOM 1019 C C B ILE A 1 127 ? 22.077 -11.303 17.416 0.30 14.44 1655 ILE A C 1
ATOM 1020 O O A ILE A 1 127 ? 21.752 -10.165 16.723 0.70 14.76 1655 ILE A O 1
ATOM 1021 O O B ILE A 1 127 ? 21.701 -10.245 16.896 0.30 14.82 1655 ILE A O 1
ATOM 1030 N N A ILE A 1 128 ? 21.399 -11.903 18.090 0.60 13.48 1656 ILE A N 1
ATOM 1031 N N B ILE A 1 128 ? 21.301 -12.037 18.212 0.40 14.17 1656 ILE A N 1
ATOM 1032 C CA A ILE A 1 128 ? 20.163 -11.404 18.699 0.60 16.38 1656 ILE A CA 1
ATOM 1033 C CA B ILE A 1 128 ? 20.067 -11.478 18.738 0.40 14.97 1656 ILE A CA 1
ATOM 1034 C C A ILE A 1 128 ? 20.438 -11.008 20.150 0.60 17.47 1656 ILE A C 1
ATOM 1035 C C B ILE A 1 128 ? 20.329 -11.043 20.186 0.40 17.96 1656 ILE A C 1
ATOM 1036 O O A ILE A 1 128 ? 20.787 -11.883 20.958 0.60 20.03 1656 ILE A O 1
ATOM 1037 O O B ILE A 1 128 ? 20.691 -11.892 21.003 0.40 20.82 1656 ILE A O 1
ATOM 1046 N N . HIS A 1 129 ? 20.205 -9.737 20.457 1.00 17.76 1657 HIS A N 1
ATOM 1047 C CA . HIS A 1 129 ? 20.422 -9.196 21.830 1.00 19.62 1657 HIS A CA 1
ATOM 1048 C C . HIS A 1 129 ? 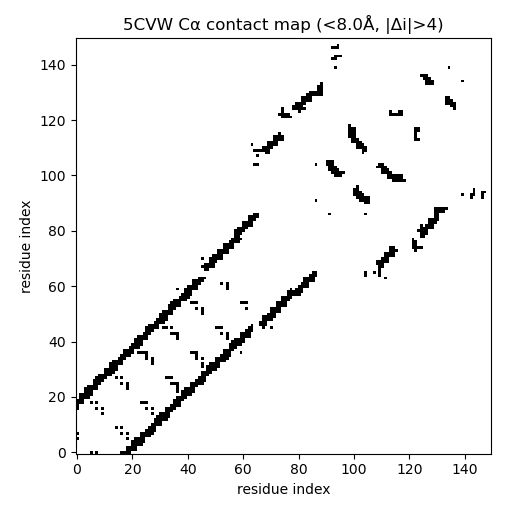19.070 -8.984 22.466 1.00 20.29 1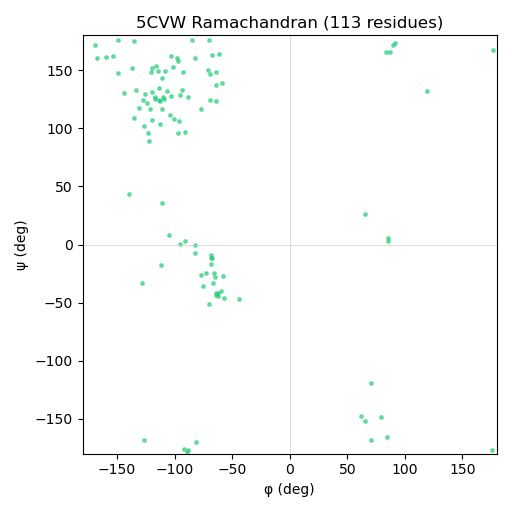657 HIS A C 1
ATOM 1049 O O . HIS A 1 129 ? 18.372 -8.055 22.125 1.00 22.53 1657 HIS A O 1
ATOM 1056 N N . ALA A 1 130 ? 18.695 -9.866 23.370 1.00 19.80 1658 ALA A N 1
ATOM 1057 C CA . ALA A 1 130 ? 17.425 -9.722 24.141 1.00 18.73 1658 ALA A CA 1
ATOM 1058 C C . ALA A 1 130 ? 17.776 -8.956 25.430 1.00 19.73 1658 ALA A C 1
ATOM 1059 O O . ALA A 1 130 ? 18.952 -8.510 25.627 1.00 24.04 1658 ALA A O 1
ATOM 1061 N N . ALA A 1 131 ? 16.822 -8.780 26.309 1.00 22.96 1659 ALA A N 1
ATOM 1062 C CA . ALA A 1 131 ? 17.012 -7.914 27.454 1.00 24.37 1659 ALA A CA 1
ATOM 1063 C C . ALA A 1 131 ? 18.050 -8.442 28.419 1.00 28.40 1659 ALA A C 1
ATOM 1064 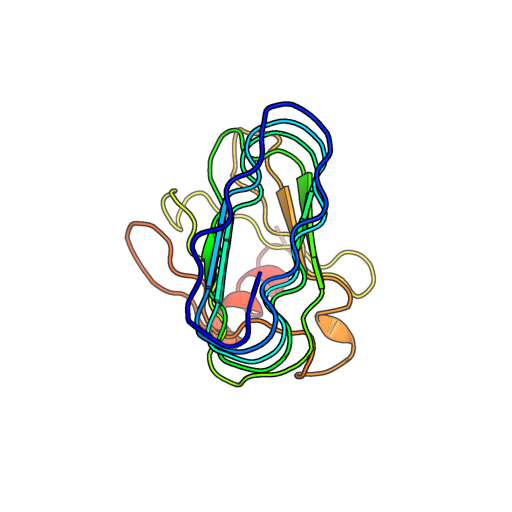O O . ALA A 1 131 ? 18.754 -7.677 29.100 1.00 39.43 1659 ALA A O 1
ATOM 1066 N N . ASN A 1 132 ? 18.096 -9.766 28.482 1.00 26.13 1660 ASN A N 1
ATOM 1067 C CA . ASN A 1 132 ? 18.818 -10.522 29.485 1.00 30.19 1660 ASN A CA 1
ATOM 1068 C C . ASN A 1 132 ? 20.053 -11.306 28.961 1.00 28.75 1660 ASN A C 1
ATOM 1069 O O . ASN A 1 132 ? 20.886 -11.743 29.785 1.00 28.85 1660 ASN A O 1
ATOM 1074 N N . GLN A 1 133 ? 20.137 -11.525 27.633 1.00 22.93 1661 GLN A N 1
ATOM 1075 C CA . GLN A 1 133 ? 21.190 -12.434 27.037 1.00 19.79 1661 GLN A CA 1
ATOM 1076 C C . GLN A 1 133 ? 21.230 -12.226 25.529 1.00 17.37 1661 GLN A C 1
ATOM 1077 O O . GLN A 1 133 ? 20.293 -11.692 24.955 1.00 19.65 1661 GLN A O 1
ATOM 1083 N N . ALA A 1 134 ? 22.321 -12.630 24.914 1.00 18.19 1662 ALA A N 1
ATOM 1084 C CA . ALA A 1 134 ? 22.625 -12.566 23.516 1.00 17.89 1662 ALA A CA 1
ATOM 1085 C C . ALA A 1 134 ? 22.642 -13.985 22.925 1.00 17.79 1662 ALA A C 1
ATOM 1086 O O . ALA A 1 134 ? 23.231 -14.891 23.539 1.00 22.85 1662 ALA A O 1
ATOM 1088 N N . VAL A 1 135 ? 22.184 -14.154 21.712 1.00 16.75 1663 VAL A N 1
ATOM 1089 C CA . VAL A 1 135 ? 22.145 -15.447 21.039 1.00 18.12 1663 VAL A CA 1
ATOM 1090 C C . VAL A 1 135 ? 22.804 -15.353 19.707 1.00 17.50 1663 VAL A C 1
ATOM 1091 O O . VAL A 1 135 ? 22.446 -14.479 18.906 1.00 17.88 1663 VAL A O 1
ATOM 1095 N N . ASP A 1 136 ? 23.805 -16.206 19.461 1.00 18.48 1664 ASP A N 1
ATOM 1096 C CA . ASP A 1 136 ? 24.561 -16.145 18.201 1.00 18.55 1664 ASP A CA 1
ATOM 1097 C C . ASP A 1 136 ? 23.906 -17.019 17.140 1.00 19.34 1664 ASP A C 1
ATOM 1098 O O . ASP A 1 136 ? 22.900 -17.655 17.374 1.00 18.29 1664 ASP A O 1
ATOM 1103 N N . GLN A 1 137 ? 24.498 -17.098 15.948 1.00 23.72 1665 GLN A N 1
ATOM 1104 C CA . GLN A 1 137 ? 23.871 -17.913 14.878 1.00 25.03 1665 GLN A CA 1
ATOM 1105 C C . GLN A 1 137 ? 23.763 -19.356 15.223 1.00 23.00 1665 GLN A C 1
ATOM 1106 O O . GLN A 1 137 ? 22.748 -19.975 14.922 1.00 21.51 1665 GLN A O 1
ATOM 1112 N N . ALA A 1 138 ? 24.820 -19.961 15.779 1.00 24.18 1666 ALA A N 1
ATOM 1113 C CA . ALA A 1 138 ? 24.728 -21.406 16.123 1.00 24.77 1666 ALA A CA 1
ATOM 1114 C C . ALA A 1 138 ? 23.589 -21.535 17.107 1.00 20.97 1666 ALA A C 1
ATOM 1115 O O . ALA A 1 138 ? 22.814 -22.498 17.043 1.00 21.33 1666 ALA A O 1
ATOM 1117 N N . GLY A 1 139 ? 23.469 -20.593 18.045 1.00 20.94 1667 GLY A N 1
ATOM 1118 C CA . GLY A 1 139 ? 22.380 -20.648 19.027 1.00 19.64 1667 GLY A CA 1
ATOM 1119 C C . GLY A 1 139 ? 21.031 -20.506 18.433 1.00 18.68 1667 GLY A C 1
ATOM 1120 O O . GLY A 1 139 ? 20.127 -21.250 18.798 1.00 20.54 1667 GLY A O 1
ATOM 1121 N N . ILE A 1 140 ? 20.864 -19.595 17.462 1.00 17.05 1668 ILE A N 1
ATOM 1122 C CA . ILE A 1 140 ? 19.586 -19.470 16.778 1.00 15.65 1668 ILE A CA 1
ATOM 1123 C C . ILE A 1 140 ? 19.230 -20.732 16.043 1.00 16.16 1668 ILE A C 1
ATOM 1124 O O . ILE A 1 140 ? 18.094 -21.241 16.126 1.00 16.40 1668 ILE A O 1
ATOM 1129 N N . GLU A 1 141 ? 20.196 -21.367 15.377 1.00 16.90 1669 GLU A N 1
ATOM 1130 C CA . GLU A 1 141 ? 19.834 -22.617 14.667 1.00 17.12 1669 GLU A CA 1
ATOM 1131 C C . GLU A 1 141 ? 19.466 -23.714 15.616 1.00 17.14 1669 GLU A C 1
ATOM 1132 O O . GLU A 1 141 ? 18.592 -24.548 15.316 1.00 17.61 1669 GLU A O 1
ATOM 1138 N N A LYS A 1 142 ? 20.152 -23.815 16.766 0.70 17.69 1670 LYS A N 1
ATOM 1139 N N B LYS A 1 142 ? 20.167 -23.766 16.752 0.30 17.40 1670 LYS A N 1
ATOM 1140 C CA A LYS A 1 142 ? 19.720 -24.830 17.761 0.70 19.36 1670 LYS A CA 1
ATOM 1141 C CA B LYS A 1 142 ? 19.814 -24.718 17.800 0.30 18.89 1670 LYS A CA 1
ATOM 1142 C C A LYS A 1 142 ? 18.299 -24.576 18.231 0.70 17.35 1670 LYS A C 1
ATOM 1143 C C B LYS A 1 142 ? 18.358 -24.553 18.211 0.30 17.16 1670 LYS A C 1
ATOM 1144 O O A LYS A 1 142 ? 17.517 -25.516 18.407 0.70 20.79 1670 LYS A O 1
ATOM 1145 O O B LYS A 1 142 ? 17.619 -25.533 18.296 0.30 19.44 1670 LYS A O 1
ATOM 1156 N N . LEU A 1 143 ? 17.945 -23.294 18.397 1.00 17.64 1671 LEU A N 1
ATOM 1157 C CA . LEU A 1 143 ? 16.599 -22.981 18.831 1.00 17.44 1671 LEU A CA 1
ATOM 1158 C C . LEU A 1 143 ? 15.603 -23.377 17.751 1.00 17.03 1671 LEU A C 1
ATOM 1159 O O . LEU A 1 143 ? 14.575 -23.986 18.014 1.00 18.89 1671 LEU A O 1
ATOM 1164 N N . VAL A 1 144 ? 15.911 -23.020 16.505 1.00 15.60 1672 VAL A N 1
ATOM 1165 C CA . VAL A 1 144 ? 14.999 -23.389 15.369 1.00 16.05 1672 VAL A CA 1
ATOM 1166 C C . VAL A 1 144 ? 14.813 -24.904 15.353 1.00 16.49 1672 VAL A C 1
ATOM 1167 O O . VAL A 1 144 ? 13.660 -25.374 15.258 1.00 17.62 1672 VAL A O 1
ATOM 1171 N N . GLU A 1 145 ? 15.885 -25.666 15.490 1.00 18.23 1673 GLU A N 1
ATOM 1172 C CA . GLU A 1 145 ? 15.831 -27.182 15.464 1.00 23.32 1673 GLU A CA 1
ATOM 1173 C C . GLU A 1 145 ? 15.025 -27.667 16.624 1.00 23.80 1673 GLU A C 1
ATOM 1174 O O . GLU A 1 145 ? 14.130 -28.518 16.429 1.00 26.78 1673 GLU A O 1
ATOM 1180 N N . ALA A 1 146 ? 15.238 -27.073 17.813 1.00 24.59 1674 ALA A N 1
ATOM 1181 C CA . ALA A 1 146 ? 14.473 -27.512 19.008 1.00 25.89 1674 ALA A CA 1
ATOM 1182 C C . ALA A 1 146 ? 12.993 -27.197 18.884 1.00 23.28 1674 ALA A C 1
ATOM 1183 O O . ALA A 1 146 ? 12.132 -28.036 19.216 1.00 27.08 1674 ALA A O 1
ATOM 1185 N N A MET A 1 147 ? 12.683 -26.015 18.351 0.60 21.56 1675 MET A N 1
ATOM 1186 N N B MET A 1 147 ? 12.675 -26.010 18.338 0.40 22.81 1675 MET A N 1
ATOM 1187 C CA A MET A 1 147 ? 11.353 -25.547 18.338 0.60 19.20 1675 MET A CA 1
ATOM 1188 C CA B MET A 1 147 ? 11.313 -25.488 18.290 0.40 21.81 1675 MET A CA 1
ATOM 1189 C C A MET A 1 147 ? 10.505 -26.221 17.232 0.60 20.66 1675 MET A C 1
ATOM 1190 C C B MET A 1 147 ? 10.474 -25.969 17.083 0.40 25.38 1675 MET A C 1
ATOM 1191 O O A MET A 1 147 ? 9.269 -26.167 17.278 0.60 28.88 1675 MET A O 1
ATOM 1192 O O B MET A 1 147 ? 9.246 -25.601 16.922 0.40 25.26 1675 MET A O 1
ATOM 1201 N N . ALA A 1 148 ? 11.180 -26.757 16.209 1.00 19.09 1676 ALA A N 1
ATOM 1202 C CA . ALA A 1 148 ? 10.540 -27.402 15.092 1.00 21.43 1676 ALA A CA 1
ATOM 1203 C C . ALA A 1 148 ? 10.097 -28.803 15.635 1.00 24.74 1676 ALA A C 1
ATOM 1204 O O . ALA A 1 148 ? 9.167 -29.312 15.164 1.00 31.99 1676 ALA A O 1
ATOM 1206 N N . GLN A 1 149 ? 10.768 -29.362 16.647 1.00 25.41 1677 GLN A N 1
ATOM 1207 C CA . GLN A 1 149 ? 10.411 -30.658 17.245 1.00 26.45 1677 GLN A CA 1
ATOM 1208 C C . GLN A 1 149 ? 9.542 -30.475 18.457 1.00 29.23 1677 GLN A C 1
ATOM 1209 O O . GLN A 1 149 ? 9.128 -31.467 19.084 1.00 29.06 1677 GLN A O 1
ATOM 1215 N N . TYR A 1 150 ? 9.230 -29.211 18.777 1.00 26.63 1678 TYR A N 1
ATOM 1216 C CA . TYR A 1 150 ? 8.253 -28.942 19.871 1.00 27.53 1678 TYR A CA 1
ATOM 1217 C C . TYR A 1 150 ? 6.809 -29.336 19.434 1.00 32.45 1678 TYR A C 1
ATOM 1218 O O . TYR A 1 150 ? 6.349 -28.923 18.371 1.00 31.59 1678 TYR A O 1
#

InterPro domains:
  IPR001343 RTX calcium-binding nonapeptide repeat [PF00353] (1033-1066)
  IPR001343 RTX calcium-binding nonapeptide repeat [PF00353] (1137-1172)
  IPR001343 RTX calcium-binding nonapeptide repeat [PF00353] (1262-1296)
  IPR001343 RTX calcium-binding nonapeptide repeat [PF00353] (1297-1331)
  IPR001343 RTX calcium-binding nonapeptide repeat [PF00353] (1403-1437)
  IPR001343 RTX calcium-binding nonapeptide repeat [PF00353] (1439-1464)
  IPR001343 RTX calcium-binding nonapeptide repeat [PF00353] (1529-1563)
  IPR003995 RTX toxin determinant A [PR01488] (577-598)
  IPR003995 RTX toxin determinant A [PR01488] (647-665)
  IPR003995 RTX toxin determinant A [PR01488] (703-723)
  IPR003995 RTX toxin determinant A [PR01488] (736-752)
  IPR003995 RTX toxin determinant A [PR01488] (791-812)
  IPR003995 RTX toxin determinant A [PR01488] (841-865)
  IPR003995 RTX toxin determinant A [PR01488] (1289-1310)
  IPR005165 Anthrax toxin, edema factor, central [PF03497] (17-179)
  IPR010566 Haemolysin-type calcium binding-related [PF06594] (1628-1656)
  IPR011049 Serralysin-like metalloprotease, C-terminal [G3DSA:2.150.10.10] (925-1073)
  IPR011049 Serralysin-like metalloprotease, C-terminal [G3DSA:2.150.10.10] (1074-1223)
  IPR011049 Serralysin-like metalloprotease, C-terminal [G3DSA:2.150.10.10] (1286-1337)
  IPR011049 Serralysin-like metalloprotease, C-terminal [G3DSA:2.150.10.10] (1338-1506)

Radius of gyration: 14.43 Å; Cα contacts (8 Å, |Δi|>4): 511; chains: 1; bounding box: 28×43×28 Å

Solvent-accessible surface area: 7054 Å² total; per-residue (Å²): 66,16,76,175,97,19,102,25,131,18,89,80,35,81,31,111,28,61,0,74,36,18,79,2,60,0,39,0,22,42,21,80,2,52,0,58,0,63,95,17,55,3,53,0,7,0,32,46,25,82,2,53,0,65,0,11,92,26,55,0,33,0,46,3,2,104,48,40,17,89,1,30,0,73,12,57,5,30,47,133,0,22,0,112,2,122,17,19,19,99,79,5,54,2,27,122,84,63,63,33,0,27,1,120,6,77,90,51,116,13,10,0,27,0,65,22,0,44,152,59,64,86,39,52,0,31,48,0,52,12,82,96,97,57,20,75,56,74,20,0,49,144,61,15,92,59,34,81,151,208